Protein AF-A0A1I5S8Z2-F1 (afdb_monomer)

Radius of gyration: 15.93 Å; Cα contacts (8 Å, |Δi|>4): 109; chains: 1; bounding box: 47×34×34 Å

Solvent-accessible surface area (backbone atoms only — not comparable to full-atom values): 6447 Å² total; per-residue (Å²): 107,70,59,58,56,54,48,51,32,50,71,76,30,71,45,71,68,53,26,55,50,45,39,48,72,71,57,33,44,74,48,78,35,66,40,94,85,44,86,89,38,74,69,37,47,28,40,22,59,64,54,96,50,96,88,57,82,56,67,72,40,41,32,50,77,65,36,68,70,50,19,54,65,48,43,50,51,59,48,70,48,79,89,76,72,93,71,89,73,90,75,89,76,87,75,65,83,76,82,80,78,84,134

Secondary structure (DSSP, 8-state):
-HHHHHHHHHHT-SSHHHHHHHHHHTTEEEEEEEPSSSTT-EEEEEEEEPPSSTTPPP--EEHHHH-GGGSHHHHHHHHHS----------S----GGGGS--

Organism: NCBI:txid1993

Mean predicted aligned error: 10.04 Å

Nearest PDB structures (foldseek):
  5iii-assembly1_A  TM=4.262E-01  e=5.838E-01  Homo sapiens
  4k4h-assembly1_A  TM=4.774E-01  e=1.031E+00  Homo sapiens
  7m0c-assembly1_A  TM=3.694E-01  e=2.262E-01  Homo sapiens
  7r5j-assembly1_H0  TM=4.281E-01  e=3.019E+00  Homo sapiens

pLDDT: mean 79.71, std 18.5, range [33.94, 93.81]

Structure (mmCIF, N/CA/C/O backbone):
data_AF-A0A1I5S8Z2-F1
#
_entry.id   AF-A0A1I5S8Z2-F1
#
loop_
_atom_site.group_PDB
_atom_site.id
_atom_site.type_symbol
_atom_site.label_atom_id
_atom_site.label_alt_id
_atom_site.label_comp_id
_atom_site.label_asym_id
_atom_site.label_entity_id
_atom_site.label_seq_id
_atom_site.pdbx_PDB_ins_code
_atom_site.Cartn_x
_atom_site.Cartn_y
_atom_site.Cartn_z
_atom_site.occupancy
_atom_site.B_iso_or_equiv
_atom_site.auth_seq_id
_atom_site.auth_comp_id
_atom_site.auth_asym_id
_atom_site.auth_atom_id
_atom_site.pdbx_PDB_model_num
ATOM 1 N N . MET A 1 1 ? -1.715 -10.960 11.287 1.00 80.94 1 MET A N 1
ATOM 2 C CA . MET A 1 1 ? -2.924 -10.864 10.446 1.00 80.94 1 MET A CA 1
ATOM 3 C C . MET A 1 1 ? -2.757 -9.857 9.317 1.00 80.94 1 MET A C 1
ATOM 5 O O . MET A 1 1 ? -2.711 -10.306 8.182 1.00 80.94 1 MET A O 1
ATOM 9 N N . LEU A 1 2 ? -2.530 -8.562 9.593 1.00 87.06 2 LEU A N 1
ATOM 10 C CA . LEU A 1 2 ? -2.399 -7.530 8.546 1.00 87.06 2 LEU A CA 1
ATOM 11 C C . LEU A 1 2 ? -1.383 -7.889 7.448 1.00 87.06 2 LEU A C 1
ATOM 13 O O . LEU A 1 2 ? -1.733 -7.944 6.279 1.00 87.06 2 LEU A O 1
ATOM 17 N N . ARG A 1 3 ? -0.147 -8.251 7.819 1.00 88.56 3 ARG A N 1
ATOM 18 C CA . ARG A 1 3 ? 0.883 -8.677 6.850 1.00 88.56 3 ARG A CA 1
ATOM 19 C C . ARG A 1 3 ? 0.419 -9.825 5.943 1.00 88.56 3 ARG A C 1
ATOM 21 O O . ARG A 1 3 ? 0.724 -9.820 4.759 1.00 88.56 3 ARG A O 1
ATOM 28 N N . THR A 1 4 ? -0.298 -10.805 6.492 1.00 90.19 4 THR A N 1
ATOM 29 C CA . THR A 1 4 ? -0.770 -11.978 5.742 1.00 90.19 4 THR A CA 1
ATOM 30 C C . THR A 1 4 ? -1.870 -11.596 4.753 1.00 90.19 4 THR A C 1
ATOM 32 O O . THR A 1 4 ? -1.777 -11.987 3.594 1.00 90.19 4 THR A O 1
ATOM 35 N N . ALA A 1 5 ? -2.853 -10.792 5.175 1.00 90.69 5 ALA A N 1
ATOM 36 C CA . ALA A 1 5 ? -3.918 -10.298 4.297 1.00 90.69 5 ALA A CA 1
ATOM 37 C C . ALA A 1 5 ? -3.346 -9.459 3.143 1.00 90.69 5 ALA A C 1
ATOM 39 O O . ALA A 1 5 ? -3.650 -9.691 1.977 1.00 90.69 5 ALA A O 1
ATOM 40 N N . VAL A 1 6 ? -2.413 -8.558 3.458 1.00 91.25 6 VAL A N 1
ATOM 41 C CA . VAL A 1 6 ? -1.747 -7.703 2.466 1.00 91.25 6 VAL A CA 1
ATOM 42 C C . VAL A 1 6 ? -0.937 -8.530 1.471 1.00 91.25 6 VAL A C 1
ATOM 44 O O . VAL A 1 6 ? -0.978 -8.268 0.272 1.00 91.25 6 VAL A O 1
ATOM 47 N N . ARG A 1 7 ? -0.231 -9.559 1.946 1.00 92.06 7 ARG A N 1
ATOM 48 C CA . ARG A 1 7 ? 0.527 -10.461 1.076 1.00 92.06 7 ARG A CA 1
ATOM 49 C C . ARG A 1 7 ? -0.383 -11.252 0.141 1.00 92.06 7 ARG A C 1
ATOM 51 O O . ARG A 1 7 ? -0.101 -11.306 -1.048 1.00 92.06 7 ARG A O 1
ATOM 58 N N . ARG A 1 8 ? -1.493 -11.788 0.653 1.00 92.81 8 ARG A N 1
ATOM 59 C CA . ARG A 1 8 ? -2.500 -12.480 -0.159 1.00 92.81 8 ARG A CA 1
ATOM 60 C C . ARG A 1 8 ? -3.078 -11.561 -1.238 1.00 92.81 8 ARG A C 1
ATOM 62 O O . ARG A 1 8 ? -3.084 -11.931 -2.406 1.00 92.81 8 ARG A O 1
ATOM 69 N N . ALA A 1 9 ? -3.481 -10.344 -0.871 1.00 93.00 9 ALA A N 1
ATOM 70 C CA . ALA A 1 9 ? -3.979 -9.360 -1.829 1.00 93.00 9 ALA A CA 1
ATOM 71 C C . ALA A 1 9 ? -2.937 -9.041 -2.915 1.00 93.00 9 ALA A C 1
ATOM 73 O O . ALA A 1 9 ? -3.284 -8.910 -4.088 1.00 93.00 9 ALA A O 1
ATOM 74 N N . ALA A 1 10 ? -1.655 -8.945 -2.548 1.00 91.06 10 ALA A N 1
ATOM 75 C CA . ALA A 1 10 ? -0.564 -8.733 -3.496 1.00 91.06 10 ALA A CA 1
ATOM 76 C C . ALA A 1 10 ? -0.315 -9.945 -4.410 1.00 91.06 10 ALA A C 1
ATOM 78 O O . ALA A 1 10 ? -0.027 -9.757 -5.592 1.00 91.06 10 ALA A O 1
ATOM 79 N N . ASP A 1 11 ? -0.432 -11.164 -3.876 1.00 91.56 11 ASP A N 1
ATOM 80 C CA . ASP A 1 11 ? -0.279 -12.418 -4.621 1.00 91.56 11 ASP A CA 1
ATOM 81 C C . ASP A 1 11 ? -1.382 -12.611 -5.667 1.00 91.56 11 ASP A C 1
ATOM 83 O O . ASP A 1 11 ? -1.112 -13.115 -6.755 1.00 91.56 11 ASP A O 1
ATOM 87 N N . GLU A 1 12 ? -2.602 -12.182 -5.351 1.00 91.81 12 GLU A N 1
ATOM 88 C CA . GLU A 1 12 ? -3.762 -12.276 -6.240 1.00 91.81 12 GLU A CA 1
ATOM 89 C C . GLU A 1 12 ? -3.840 -11.117 -7.251 1.00 91.81 12 GLU A C 1
ATOM 91 O O . GLU A 1 12 ? -4.703 -11.130 -8.125 1.00 91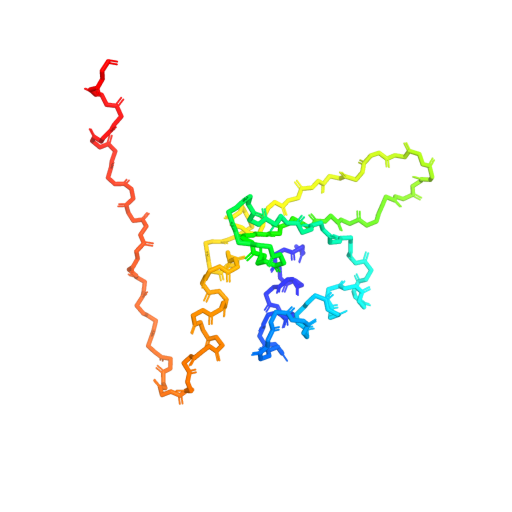.81 12 GLU A O 1
ATOM 96 N N . SER A 1 13 ? -2.953 -10.121 -7.160 1.00 93.31 13 SER A N 1
ATOM 97 C CA . SER A 1 13 ? -2.970 -8.925 -8.011 1.00 93.31 13 SER A CA 1
ATOM 98 C C . SER A 1 13 ? -1.878 -8.936 -9.065 1.00 93.31 13 SER A C 1
ATOM 100 O O . SER A 1 13 ? -0.761 -9.385 -8.813 1.00 93.31 13 SER A O 1
ATOM 102 N N . ALA A 1 14 ? -2.187 -8.362 -10.227 1.00 90.19 14 ALA A N 1
ATOM 103 C CA . ALA A 1 14 ? -1.213 -8.110 -11.288 1.00 90.19 14 ALA A CA 1
ATOM 104 C C . ALA A 1 14 ? -0.881 -6.618 -11.450 1.00 90.19 14 ALA A C 1
ATOM 106 O O . ALA A 1 14 ? 0.005 -6.255 -12.218 1.00 90.19 14 ALA A O 1
ATOM 107 N N . THR A 1 15 ? -1.597 -5.726 -10.762 1.00 90.38 15 THR A N 1
ATOM 108 C CA . THR A 1 15 ? -1.366 -4.279 -10.846 1.00 90.38 15 THR A CA 1
ATOM 109 C C . THR A 1 15 ? -1.598 -3.589 -9.509 1.00 90.38 15 THR A C 1
ATOM 111 O O . THR A 1 15 ? -2.312 -4.092 -8.641 1.00 90.38 15 THR A O 1
ATOM 114 N N . THR A 1 16 ? -1.054 -2.376 -9.370 1.00 89.81 16 THR A N 1
ATOM 115 C CA . THR A 1 16 ? -1.304 -1.527 -8.199 1.00 89.81 16 THR A CA 1
ATOM 116 C C . THR A 1 16 ? -2.794 -1.281 -7.988 1.00 89.81 16 THR A C 1
ATOM 118 O O . THR A 1 16 ? -3.254 -1.340 -6.858 1.00 89.81 16 THR A O 1
ATOM 121 N N . ASN A 1 17 ? -3.559 -1.018 -9.050 1.00 91.56 17 ASN A N 1
ATOM 122 C CA . ASN A 1 17 ? -4.982 -0.711 -8.912 1.00 91.56 17 ASN A CA 1
ATOM 123 C C . ASN A 1 17 ? -5.765 -1.915 -8.385 1.00 91.56 17 ASN A C 1
ATOM 125 O O . ASN A 1 17 ? -6.530 -1.760 -7.440 1.00 91.56 17 ASN A O 1
ATOM 129 N N . GLU A 1 18 ? -5.519 -3.103 -8.939 1.00 93.06 18 GLU A N 1
ATOM 130 C CA . GLU A 1 18 ? -6.132 -4.341 -8.450 1.00 93.06 18 GLU A CA 1
ATOM 131 C C . GLU A 1 18 ? -5.769 -4.634 -6.994 1.00 93.06 18 GLU A C 1
ATOM 133 O O . GLU A 1 18 ? -6.621 -5.020 -6.199 1.00 93.06 18 GLU A O 1
ATOM 138 N N . PHE A 1 19 ? -4.507 -4.413 -6.632 1.00 93.31 19 PHE A N 1
ATOM 139 C CA . PHE A 1 19 ? -4.046 -4.589 -5.264 1.00 93.31 19 PHE A CA 1
ATOM 140 C C . PHE A 1 19 ? -4.786 -3.673 -4.290 1.00 93.31 19 PHE A C 1
ATOM 142 O O . PHE A 1 19 ? -5.261 -4.124 -3.251 1.00 93.31 19 PHE A O 1
ATOM 149 N N . LEU A 1 20 ? -4.926 -2.393 -4.636 1.00 91.56 20 LEU A N 1
ATOM 150 C CA . LEU A 1 20 ? -5.643 -1.427 -3.808 1.00 91.56 20 LEU A CA 1
ATOM 151 C C . LEU A 1 20 ? -7.131 -1.755 -3.690 1.00 91.56 20 LEU A C 1
ATOM 153 O O . LEU A 1 20 ? -7.707 -1.551 -2.624 1.00 91.56 20 LEU A O 1
ATOM 157 N N . ASP A 1 21 ? -7.742 -2.246 -4.764 1.00 93.19 21 ASP A N 1
ATOM 158 C CA . ASP A 1 21 ? -9.144 -2.655 -4.768 1.00 93.19 21 ASP A CA 1
ATOM 159 C C . ASP A 1 21 ? -9.380 -3.850 -3.834 1.00 93.19 21 ASP A C 1
ATOM 161 O O . ASP A 1 21 ? -10.240 -3.793 -2.955 1.00 93.19 21 ASP A O 1
ATOM 165 N N . ARG A 1 22 ? -8.514 -4.870 -3.908 1.00 93.38 22 ARG A N 1
ATOM 166 C CA . ARG A 1 22 ? -8.565 -6.034 -3.008 1.00 93.38 22 ARG A CA 1
ATOM 167 C C . ARG A 1 22 ? -8.392 -5.664 -1.540 1.00 93.38 22 ARG A C 1
ATOM 169 O O . ARG A 1 22 ? -9.123 -6.174 -0.700 1.00 93.38 22 ARG A O 1
ATOM 176 N N . LEU A 1 23 ? -7.465 -4.758 -1.222 1.00 92.38 23 LEU A N 1
ATOM 177 C CA . LEU A 1 23 ? -7.289 -4.291 0.157 1.00 92.38 23 LEU A CA 1
ATOM 178 C C . LEU A 1 23 ? -8.558 -3.626 0.703 1.00 92.38 23 LEU A C 1
ATOM 180 O O . LEU A 1 23 ? -8.919 -3.862 1.851 1.00 92.38 23 LEU A O 1
ATOM 184 N N . ARG A 1 24 ? -9.250 -2.826 -0.116 1.00 90.38 24 ARG A N 1
ATOM 185 C CA . ARG A 1 24 ? -10.517 -2.192 0.283 1.00 90.38 24 ARG A CA 1
ATOM 186 C C . ARG A 1 24 ? -11.636 -3.216 0.475 1.00 90.38 24 ARG A C 1
ATOM 188 O O . ARG A 1 24 ? -12.473 -3.020 1.346 1.00 90.38 24 ARG A O 1
ATOM 195 N N . GLY A 1 25 ? -11.636 -4.296 -0.310 1.00 89.38 25 GLY A N 1
ATOM 196 C CA . GLY A 1 25 ? -12.568 -5.416 -0.146 1.00 89.38 25 GLY A CA 1
ATOM 197 C C . GLY A 1 25 ? -12.377 -6.201 1.159 1.00 89.38 25 GLY A C 1
ATOM 198 O O . GLY A 1 25 ? -13.331 -6.781 1.658 1.00 89.38 25 GLY A O 1
ATOM 199 N N . GLU A 1 26 ? -11.175 -6.176 1.738 1.00 88.56 26 GLU A N 1
ATOM 200 C CA . GLU A 1 26 ? -10.841 -6.784 3.039 1.00 88.56 26 GLU A CA 1
ATOM 201 C C . GLU A 1 26 ? -11.085 -5.814 4.222 1.00 88.56 26 GLU A C 1
ATOM 203 O O . GLU A 1 26 ? -10.502 -5.977 5.291 1.00 88.56 26 GLU A O 1
ATOM 208 N N . GLU A 1 27 ? -11.898 -4.767 4.023 1.00 87.50 27 GLU A N 1
ATOM 209 C CA . GLU A 1 27 ? -12.210 -3.722 5.020 1.00 87.50 27 GLU A CA 1
ATOM 210 C C . GLU A 1 27 ? -10.970 -2.978 5.559 1.00 87.50 27 GLU A C 1
ATOM 212 O O . GLU A 1 27 ? -10.986 -2.363 6.630 1.00 87.50 27 GLU A O 1
ATOM 217 N N . LEU A 1 28 ? -9.869 -2.993 4.800 1.00 91.50 28 LEU A N 1
ATOM 218 C CA . LEU A 1 28 ? -8.650 -2.275 5.150 1.00 91.50 28 LEU A CA 1
ATOM 219 C C . LEU A 1 28 ? -8.681 -0.850 4.597 1.00 91.50 28 LEU A C 1
ATOM 221 O O . LEU A 1 28 ? -8.962 -0.597 3.422 1.00 91.50 28 LEU A O 1
ATOM 225 N N . LEU A 1 29 ? -8.288 0.099 5.442 1.00 91.94 29 LEU A N 1
ATOM 226 C CA . LEU A 1 29 ? -8.070 1.479 5.039 1.00 91.94 29 LEU A CA 1
ATOM 227 C C . LEU A 1 29 ? -6.732 1.592 4.320 1.00 91.94 29 LEU A C 1
ATOM 229 O O . LEU A 1 29 ? -5.704 1.140 4.825 1.00 91.94 29 LEU A O 1
ATOM 233 N N . VAL A 1 30 ? -6.728 2.252 3.162 1.00 92.75 30 VAL A N 1
ATOM 234 C CA . VAL A 1 30 ? -5.517 2.434 2.358 1.00 92.75 30 VAL A C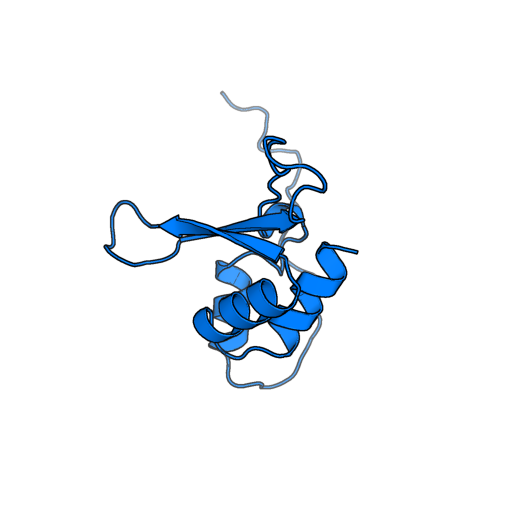A 1
ATOM 235 C C . VAL A 1 30 ? -5.234 3.909 2.129 1.00 92.75 30 VAL A C 1
ATOM 237 O O . VAL A 1 30 ? -6.037 4.633 1.542 1.00 92.75 30 VAL A O 1
ATOM 240 N N . LYS A 1 31 ? -4.044 4.346 2.542 1.00 92.69 31 LYS A N 1
ATOM 241 C CA . LYS A 1 31 ? -3.539 5.703 2.336 1.00 92.69 31 LYS A CA 1
ATOM 242 C C . LYS A 1 31 ? -2.388 5.677 1.351 1.00 92.69 31 LYS A C 1
ATOM 244 O O . LYS A 1 31 ? -1.350 5.069 1.604 1.00 92.69 31 LYS A O 1
ATOM 249 N N . LEU A 1 32 ? -2.570 6.360 0.229 1.00 92.38 32 LEU A N 1
ATOM 250 C CA . LEU A 1 32 ? -1.564 6.457 -0.821 1.00 92.38 32 LEU A CA 1
ATOM 251 C C . LEU A 1 32 ? -0.614 7.619 -0.564 1.00 92.38 32 LEU A C 1
ATOM 253 O O . LEU A 1 32 ? -1.024 8.711 -0.167 1.00 92.38 32 LE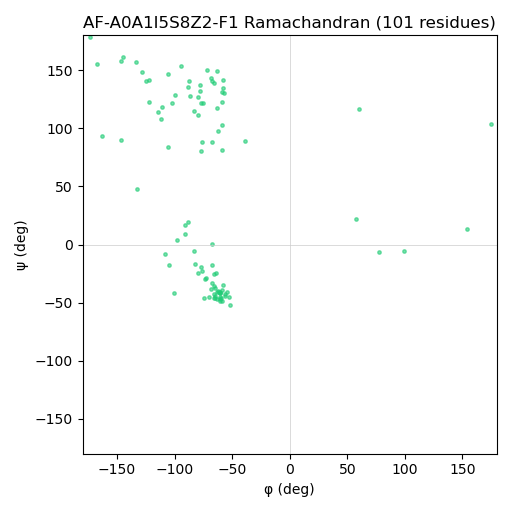U A O 1
ATOM 257 N N . ARG A 1 33 ? 0.664 7.381 -0.846 1.00 88.94 33 ARG A N 1
ATOM 258 C CA . ARG A 1 33 ? 1.671 8.427 -0.950 1.00 88.94 33 ARG A CA 1
ATOM 259 C C . ARG A 1 33 ? 1.938 8.689 -2.423 1.00 88.94 33 ARG A C 1
ATOM 261 O O . ARG A 1 33 ? 2.350 7.785 -3.147 1.00 88.94 33 ARG A O 1
ATOM 268 N N . TYR A 1 34 ? 1.726 9.927 -2.843 1.00 88.19 34 TYR A N 1
ATOM 269 C CA . TYR A 1 34 ? 2.017 10.373 -4.199 1.00 88.19 34 TYR A CA 1
ATOM 270 C C . TYR A 1 34 ? 3.409 11.002 -4.286 1.00 88.19 34 TYR A C 1
ATOM 272 O O . TYR A 1 34 ? 3.961 11.487 -3.297 1.00 88.19 34 TYR A O 1
ATOM 280 N N . SER A 1 35 ? 3.993 10.951 -5.478 1.00 84.81 35 SER A N 1
ATOM 281 C CA . SER A 1 35 ? 5.218 11.659 -5.821 1.00 84.81 35 SER A CA 1
ATOM 282 C C . SER A 1 35 ? 4.956 13.160 -5.821 1.00 84.81 35 SER A C 1
ATOM 284 O O . SER A 1 35 ? 3.916 13.616 -6.289 1.00 84.81 35 SER A O 1
ATOM 286 N N . GLN A 1 36 ? 5.925 13.921 -5.319 1.00 86.62 36 GLN A N 1
ATOM 287 C CA . GLN A 1 36 ? 5.916 15.383 -5.394 1.00 86.62 36 GLN A CA 1
ATOM 288 C C . GLN A 1 36 ? 6.439 15.897 -6.743 1.00 86.62 36 GLN A C 1
ATOM 290 O O . GLN A 1 36 ? 6.226 17.055 -7.075 1.00 86.62 36 GLN A O 1
ATOM 295 N N . ILE A 1 37 ? 7.128 15.042 -7.507 1.00 86.31 37 ILE A N 1
ATOM 296 C CA . ILE A 1 37 ? 7.789 15.405 -8.769 1.00 86.31 37 ILE A CA 1
ATOM 297 C C . ILE A 1 37 ? 6.938 14.974 -9.968 1.00 86.31 37 ILE A C 1
ATOM 299 O O . ILE A 1 37 ? 6.796 15.711 -10.937 1.00 86.31 37 ILE A O 1
ATOM 303 N N . VAL A 1 38 ? 6.360 13.771 -9.904 1.00 83.75 38 VAL A N 1
ATOM 304 C CA . VAL A 1 38 ? 5.580 13.184 -11.002 1.00 83.75 38 VAL A CA 1
ATOM 305 C C . VAL A 1 38 ? 4.117 13.115 -10.589 1.00 83.75 38 VAL A C 1
ATOM 307 O O . VAL A 1 38 ? 3.734 12.301 -9.747 1.00 83.75 38 VAL A O 1
ATOM 310 N N . HIS A 1 39 ? 3.287 13.965 -11.189 1.00 85.62 39 HIS A N 1
ATOM 311 C CA . HIS A 1 39 ? 1.859 14.009 -10.885 1.00 85.62 39 HIS A CA 1
ATOM 312 C C . HIS A 1 39 ? 1.190 12.647 -11.109 1.00 85.62 39 HIS A C 1
ATOM 314 O O . HIS A 1 39 ? 1.361 12.011 -12.146 1.00 85.62 39 HIS A O 1
ATOM 320 N N . GLY A 1 40 ? 0.433 12.192 -10.109 1.00 81.56 40 GLY A N 1
ATOM 321 C CA . GLY A 1 40 ? -0.302 10.924 -10.157 1.00 81.56 40 GLY A CA 1
ATOM 322 C C . GLY A 1 40 ? 0.546 9.669 -9.929 1.00 81.56 40 GLY A C 1
ATOM 323 O O . GLY A 1 40 ? -0.013 8.583 -9.778 1.00 81.56 40 GLY A O 1
ATOM 324 N N . GLN A 1 41 ? 1.875 9.778 -9.832 1.00 86.50 41 GLN A N 1
ATOM 325 C CA . GLN A 1 41 ? 2.710 8.623 -9.516 1.00 86.50 41 GLN A CA 1
ATOM 326 C C . GLN A 1 41 ? 2.603 8.276 -8.031 1.00 86.50 41 GLN A C 1
ATOM 328 O O . GLN A 1 41 ? 2.967 9.070 -7.169 1.00 86.50 41 GLN A O 1
ATOM 333 N N . ILE A 1 42 ? 2.182 7.053 -7.724 1.00 88.75 42 ILE A N 1
ATOM 334 C CA . ILE A 1 42 ? 2.195 6.526 -6.357 1.00 88.75 42 ILE A CA 1
ATOM 335 C C . ILE A 1 42 ? 3.624 6.066 -6.016 1.00 88.75 42 ILE A C 1
ATOM 337 O O . ILE A 1 42 ? 4.231 5.287 -6.758 1.00 88.75 42 ILE A O 1
ATOM 341 N N . THR A 1 43 ? 4.166 6.554 -4.900 1.00 86.94 43 THR A N 1
ATOM 342 C CA . THR A 1 43 ? 5.511 6.223 -4.385 1.00 86.94 43 THR A CA 1
ATOM 343 C C . THR A 1 43 ? 5.473 5.283 -3.186 1.00 86.94 43 THR A C 1
ATOM 345 O O . THR A 1 43 ? 6.471 4.641 -2.875 1.00 86.94 43 THR A O 1
ATOM 348 N N . GLY A 1 44 ? 4.325 5.156 -2.526 1.00 90.19 44 GLY A N 1
ATOM 349 C CA . GLY A 1 44 ? 4.143 4.225 -1.422 1.00 90.19 44 GLY A CA 1
ATOM 350 C C . GLY A 1 44 ? 2.699 4.166 -0.952 1.00 90.19 44 GLY A C 1
ATOM 351 O O . GLY A 1 44 ? 1.833 4.880 -1.457 1.00 90.19 44 GLY A O 1
ATOM 352 N N . TYR A 1 45 ? 2.450 3.316 0.035 1.00 93.81 45 TYR A N 1
ATOM 353 C CA . TYR A 1 45 ? 1.147 3.194 0.670 1.00 93.81 45 TYR A CA 1
ATOM 354 C C . TYR A 1 45 ? 1.296 2.841 2.153 1.00 93.81 45 TYR A C 1
ATOM 356 O O . TYR A 1 45 ? 2.318 2.294 2.584 1.00 93.81 45 TYR A O 1
ATOM 364 N N . ALA A 1 46 ? 0.260 3.150 2.922 1.00 92.94 46 ALA A N 1
ATOM 365 C CA . ALA A 1 46 ? 0.070 2.692 4.287 1.00 92.94 46 ALA A CA 1
ATOM 366 C C . ALA A 1 46 ? -1.318 2.069 4.431 1.00 92.94 46 ALA A C 1
ATOM 368 O O . ALA A 1 46 ? -2.258 2.480 3.748 1.00 92.94 46 ALA A O 1
ATOM 369 N N . ILE A 1 47 ? -1.421 1.082 5.314 1.00 93.12 47 ILE A N 1
ATOM 370 C CA . ILE A 1 47 ? -2.639 0.315 5.551 1.00 93.12 47 ILE A CA 1
ATOM 371 C C . ILE A 1 47 ? -2.988 0.389 7.028 1.00 93.12 47 ILE A C 1
ATOM 373 O O . ILE A 1 47 ? -2.093 0.319 7.870 1.00 93.12 47 ILE A O 1
ATOM 377 N N . ALA A 1 48 ? -4.268 0.511 7.335 1.00 92.31 48 AL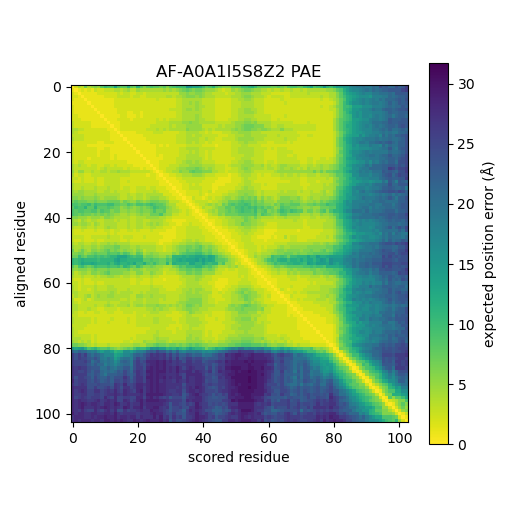A A N 1
ATOM 378 C CA . ALA A 1 48 ? -4.787 0.394 8.686 1.00 92.31 48 ALA A CA 1
ATOM 379 C C . ALA A 1 48 ? -6.026 -0.505 8.691 1.00 92.31 48 ALA A C 1
ATOM 381 O O . ALA A 1 48 ? -6.691 -0.657 7.665 1.00 92.31 48 ALA A O 1
ATOM 382 N N . PHE A 1 49 ? -6.340 -1.083 9.846 1.00 89.94 49 PHE A N 1
ATOM 383 C CA . PHE A 1 49 ? -7.683 -1.609 10.071 1.00 89.94 49 PHE A CA 1
ATOM 384 C C . PHE A 1 49 ? -8.660 -0.444 10.229 1.00 89.94 49 PHE A C 1
ATOM 386 O O . PHE A 1 49 ? -8.266 0.634 10.689 1.00 89.94 49 PHE A O 1
ATOM 393 N N . ALA A 1 50 ? -9.916 -0.661 9.841 1.00 86.38 50 ALA A N 1
ATOM 394 C CA . ALA A 1 50 ? -10.983 0.242 10.239 1.00 86.38 50 ALA A CA 1
ATOM 395 C C . ALA A 1 50 ? -11.037 0.309 11.781 1.00 86.38 50 ALA A C 1
ATOM 397 O O . ALA A 1 50 ? -10.896 -0.733 12.430 1.00 86.38 50 ALA A O 1
ATOM 398 N N . PRO A 1 51 ? -11.160 1.510 12.374 1.00 87.31 51 PRO A N 1
ATOM 399 C CA . PRO A 1 51 ? -11.331 1.636 13.815 1.00 87.31 51 PRO A CA 1
ATOM 400 C C . PRO A 1 51 ? -12.649 0.982 14.249 1.0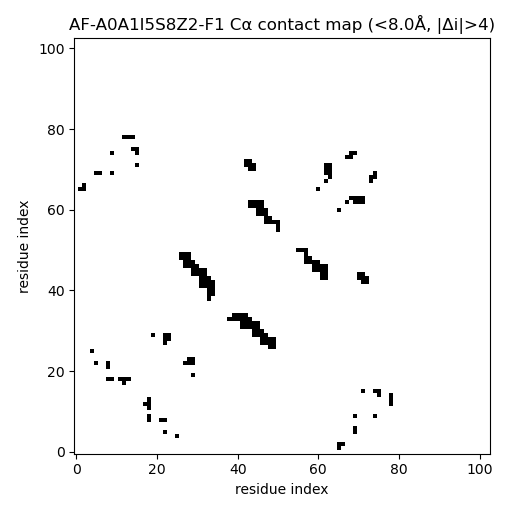0 87.31 51 PRO A C 1
ATOM 402 O O . PRO A 1 51 ? -13.617 0.972 13.491 1.00 87.31 51 PRO A O 1
ATOM 405 N N . GLU A 1 5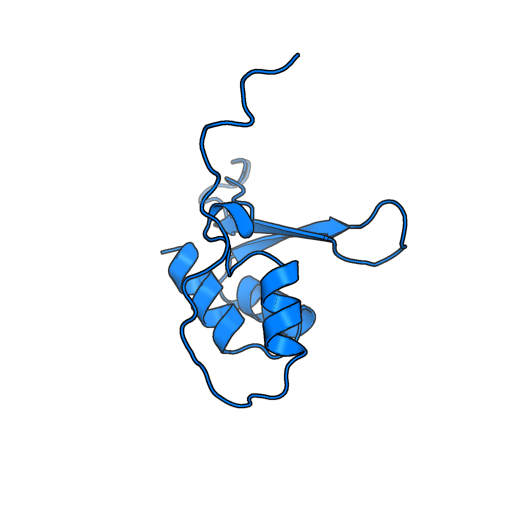2 ? -12.687 0.451 15.471 1.00 84.88 52 GLU A N 1
ATOM 406 C CA . GLU A 1 52 ? -13.902 -0.168 16.024 1.00 84.88 52 GLU A CA 1
ATOM 407 C C . GLU A 1 52 ? -14.962 0.888 16.382 1.00 84.88 52 GLU A C 1
ATOM 409 O O . GLU A 1 52 ? -16.159 0.621 16.308 1.00 84.88 52 GLU A O 1
ATOM 414 N N . HIS A 1 53 ? -14.519 2.104 16.718 1.00 86.94 53 HIS A N 1
ATOM 415 C CA . HIS A 1 53 ? -15.376 3.209 17.134 1.00 86.94 53 HIS A CA 1
ATOM 416 C C . HIS A 1 53 ? -15.210 4.437 16.234 1.00 86.94 53 HIS A C 1
ATOM 418 O O . HIS A 1 53 ? -14.096 4.822 15.861 1.00 86.94 53 HIS A O 1
ATOM 424 N N . ASP A 1 54 ? -16.327 5.112 15.951 1.00 80.12 54 ASP A N 1
ATOM 425 C CA . ASP A 1 54 ? -16.329 6.415 15.291 1.00 80.12 54 ASP A CA 1
ATOM 426 C C . ASP A 1 54 ? -15.530 7.445 16.109 1.00 80.12 54 ASP A C 1
ATOM 428 O O . ASP A 1 54 ? -15.822 7.708 17.276 1.00 80.12 54 ASP A O 1
ATOM 432 N N . GLY A 1 55 ? -14.518 8.048 15.478 1.00 83.00 55 GLY A N 1
ATOM 433 C CA . GLY A 1 55 ? -13.656 9.070 16.084 1.00 83.00 55 GLY A CA 1
ATOM 434 C C . GLY A 1 55 ? -12.307 8.566 16.606 1.00 83.00 55 GLY A C 1
ATOM 435 O O . GLY A 1 55 ? -11.474 9.390 16.983 1.00 83.00 55 GLY A O 1
ATOM 436 N N . GLU A 1 56 ? -12.053 7.256 16.590 1.00 89.50 56 GLU A N 1
ATOM 437 C CA . GLU A 1 56 ? -10.724 6.710 16.881 1.00 89.50 56 GLU A CA 1
ATOM 438 C C . GLU A 1 56 ? -9.785 6.865 15.671 1.00 89.50 56 GLU A C 1
ATOM 440 O O . GLU A 1 56 ? -10.169 6.635 14.520 1.00 89.50 56 GLU A O 1
ATOM 445 N N . GLU A 1 57 ? -8.534 7.268 15.919 1.00 88.44 57 GLU A N 1
ATOM 446 C CA . GLU A 1 57 ? -7.543 7.394 14.853 1.00 88.44 57 GLU A CA 1
ATOM 447 C C . GLU A 1 57 ? -6.999 6.015 14.442 1.00 88.44 57 GLU A C 1
ATOM 449 O O . GLU A 1 57 ? -6.406 5.306 15.260 1.00 88.44 57 GLU A O 1
ATOM 454 N N . PRO A 1 58 ? -7.123 5.624 13.161 1.00 90.44 58 PRO A N 1
ATOM 455 C CA . PRO A 1 58 ? -6.621 4.340 12.703 1.00 90.44 58 PRO A CA 1
ATOM 456 C C . PRO A 1 58 ? -5.092 4.279 12.781 1.00 90.44 58 PRO A C 1
ATOM 458 O O . PRO A 1 58 ? -4.379 5.207 12.386 1.00 90.44 58 PRO A O 1
ATOM 461 N N . THR A 1 59 ? -4.569 3.135 13.223 1.00 89.75 59 THR A N 1
ATOM 462 C CA . THR A 1 59 ? -3.119 2.912 13.269 1.00 89.75 59 THR A CA 1
ATOM 463 C C . THR A 1 59 ? -2.590 2.552 11.883 1.00 89.75 59 THR A C 1
ATOM 465 O O . THR A 1 59 ? -2.854 1.471 11.356 1.00 89.75 59 THR A O 1
ATOM 468 N N . TRP A 1 60 ? -1.804 3.456 11.296 1.00 91.69 60 TRP A N 1
ATOM 469 C CA . TRP A 1 60 ? -1.255 3.304 9.949 1.00 91.69 60 TRP A CA 1
ATOM 470 C C . TRP A 1 60 ? 0.068 2.535 9.919 1.00 91.69 60 TRP A C 1
ATOM 472 O O . TRP A 1 60 ? 1.060 2.929 10.537 1.00 91.69 60 TRP A O 1
ATOM 482 N N . TYR A 1 61 ? 0.124 1.504 9.080 1.00 91.12 61 TYR A N 1
ATOM 483 C CA . TYR A 1 61 ? 1.314 0.700 8.824 1.00 91.12 61 TYR A CA 1
ATOM 484 C C . TYR A 1 61 ? 1.789 0.885 7.379 1.00 91.12 61 TYR A C 1
ATOM 486 O O . TYR A 1 61 ? 1.097 0.471 6.447 1.00 91.12 61 TYR A O 1
ATOM 494 N N . PRO A 1 62 ? 2.970 1.484 7.150 1.00 90.81 62 PRO A N 1
ATOM 495 C CA . PRO A 1 62 ? 3.578 1.530 5.822 1.00 90.81 62 PRO A CA 1
ATOM 496 C C . PRO A 1 62 ? 3.792 0.118 5.265 1.00 90.81 62 PRO A C 1
ATOM 498 O O . PRO A 1 62 ? 4.226 -0.762 6.009 1.00 90.81 62 PRO A O 1
ATOM 501 N N . GLY A 1 63 ? 3.570 -0.091 3.962 1.00 86.50 63 GLY A N 1
ATOM 502 C CA . GLY A 1 63 ? 3.787 -1.398 3.319 1.00 86.50 63 GLY A CA 1
ATOM 503 C C . GLY A 1 63 ? 5.188 -1.968 3.576 1.00 86.50 63 GLY A C 1
ATOM 504 O O . GLY A 1 63 ? 5.322 -3.098 4.034 1.00 86.50 63 GLY A O 1
ATOM 505 N N . SER A 1 64 ? 6.221 -1.129 3.446 1.00 87.50 64 SER A N 1
ATOM 506 C CA . SER A 1 64 ? 7.616 -1.488 3.748 1.00 87.50 64 SER A CA 1
ATOM 507 C C . SER A 1 64 ? 7.879 -1.828 5.220 1.00 87.50 64 SER A C 1
ATOM 509 O O . SER A 1 64 ? 8.823 -2.549 5.524 1.00 87.50 64 SER A O 1
ATOM 511 N N . ARG A 1 65 ? 7.053 -1.328 6.151 1.00 88.81 65 ARG A N 1
ATOM 512 C CA . ARG A 1 65 ? 7.153 -1.657 7.583 1.00 88.81 65 ARG A CA 1
ATOM 513 C C . ARG A 1 65 ? 6.518 -3.012 7.899 1.00 88.81 65 ARG A C 1
ATOM 515 O O . ARG A 1 65 ? 6.874 -3.623 8.901 1.00 88.81 65 ARG A O 1
ATOM 522 N N . LEU A 1 66 ? 5.575 -3.472 7.073 1.00 86.75 66 LEU A N 1
ATOM 523 C CA . LEU A 1 66 ? 4.987 -4.806 7.199 1.00 86.75 66 LEU A CA 1
ATOM 524 C C . LEU A 1 66 ? 5.966 -5.882 6.718 1.00 86.75 66 LEU A C 1
ATOM 526 O O . LEU A 1 66 ? 6.130 -6.892 7.406 1.00 86.75 66 LEU A O 1
ATOM 530 N N . ALA A 1 67 ? 6.588 -5.659 5.557 1.00 86.69 67 ALA A N 1
ATOM 531 C CA . ALA A 1 67 ? 7.714 -6.426 5.022 1.00 86.69 67 ALA A CA 1
ATOM 532 C C . ALA A 1 67 ? 8.350 -5.680 3.831 1.00 86.69 67 ALA A C 1
ATOM 534 O O . ALA A 1 67 ? 7.667 -4.912 3.152 1.00 86.69 67 ALA A O 1
ATOM 535 N N . ASP A 1 68 ? 9.633 -5.926 3.541 1.00 84.50 68 ASP A N 1
ATOM 536 C CA . ASP A 1 68 ? 10.334 -5.267 2.423 1.00 84.50 68 ASP A CA 1
ATOM 537 C C . ASP A 1 68 ? 9.694 -5.586 1.060 1.00 84.50 68 ASP A C 1
ATOM 539 O O . ASP A 1 68 ? 9.488 -4.691 0.234 1.00 84.50 68 ASP A O 1
ATOM 543 N N . ASP A 1 69 ? 9.281 -6.844 0.860 1.00 86.62 69 ASP A N 1
ATOM 544 C CA . ASP A 1 69 ? 8.621 -7.315 -0.364 1.00 86.62 69 ASP A CA 1
ATOM 545 C C . ASP A 1 69 ? 7.226 -6.706 -0.573 1.00 86.62 69 ASP A C 1
ATOM 547 O O . ASP A 1 69 ? 6.724 -6.682 -1.695 1.00 86.62 69 ASP A O 1
ATOM 551 N N . LEU A 1 70 ? 6.638 -6.147 0.489 1.00 90.25 70 LEU A N 1
ATOM 552 C CA . LEU A 1 70 ? 5.377 -5.406 0.457 1.00 90.25 70 LEU A CA 1
ATOM 553 C C . LEU A 1 70 ? 5.590 -3.901 0.236 1.00 90.25 70 LEU A C 1
ATOM 555 O O . LEU A 1 70 ? 4.658 -3.105 0.335 1.00 90.25 70 LEU A O 1
ATOM 559 N N . SER A 1 71 ? 6.804 -3.452 -0.075 1.00 90.94 71 SER A N 1
ATOM 560 C CA . SER A 1 71 ? 6.977 -2.096 -0.591 1.00 90.94 71 SER A CA 1
ATOM 561 C C . SER A 1 71 ? 6.376 -1.980 -1.998 1.00 90.94 71 SER A C 1
ATOM 563 O O . SER A 1 71 ? 6.475 -2.887 -2.825 1.00 90.94 71 SER A O 1
ATOM 565 N N . LEU A 1 72 ? 5.772 -0.828 -2.310 1.00 89.62 72 LEU A N 1
ATOM 566 C CA . LEU A 1 72 ? 5.132 -0.616 -3.613 1.00 89.62 72 LEU A CA 1
ATOM 567 C C . LEU A 1 72 ? 6.110 -0.802 -4.783 1.00 89.62 72 LEU A C 1
ATOM 569 O O . LEU A 1 72 ? 5.725 -1.296 -5.838 1.00 89.62 72 LEU A O 1
ATOM 573 N N . SER A 1 73 ? 7.375 -0.424 -4.598 1.00 88.38 73 SER A N 1
ATOM 574 C CA . SER A 1 73 ? 8.424 -0.613 -5.599 1.00 88.38 73 SER A CA 1
ATOM 575 C C . SER A 1 73 ? 8.682 -2.095 -5.883 1.00 88.38 73 SER A C 1
ATOM 577 O O . SER A 1 73 ? 8.705 -2.480 -7.051 1.00 88.38 73 SER A O 1
ATOM 579 N N . ARG A 1 74 ? 8.808 -2.935 -4.844 1.00 89.69 74 ARG A N 1
ATOM 580 C CA . ARG A 1 74 ? 9.014 -4.388 -4.990 1.00 89.69 74 ARG A CA 1
ATOM 581 C C . ARG A 1 74 ? 7.799 -5.073 -5.609 1.00 89.69 74 ARG A C 1
ATOM 583 O O . ARG A 1 74 ? 7.955 -5.872 -6.529 1.00 89.69 74 ARG A O 1
ATOM 590 N N . LEU A 1 75 ? 6.591 -4.706 -5.178 1.00 91.00 75 LEU A N 1
ATOM 591 C CA . LEU A 1 75 ? 5.350 -5.215 -5.772 1.00 91.00 75 LEU A CA 1
ATOM 592 C C . LEU A 1 75 ? 5.256 -4.871 -7.263 1.00 91.00 75 LEU A C 1
ATOM 594 O O . LEU A 1 75 ? 4.992 -5.743 -8.086 1.00 91.00 75 LEU A O 1
ATOM 598 N N . ARG A 1 76 ? 5.561 -3.623 -7.636 1.00 90.44 76 ARG A N 1
ATOM 599 C CA . ARG A 1 76 ? 5.584 -3.200 -9.043 1.00 90.44 76 ARG A CA 1
ATOM 600 C C . ARG A 1 76 ? 6.627 -3.948 -9.866 1.00 90.44 76 ARG A C 1
ATOM 602 O O . ARG A 1 76 ? 6.328 -4.292 -11.001 1.00 90.44 76 ARG A O 1
ATOM 609 N N . GLN A 1 77 ? 7.816 -4.202 -9.318 1.00 89.06 77 GLN A N 1
ATOM 610 C CA . GLN A 1 77 ? 8.835 -5.019 -9.988 1.00 89.06 77 GLN A CA 1
ATOM 611 C C . GLN A 1 77 ? 8.316 -6.436 -10.237 1.00 89.06 77 GLN A C 1
ATOM 613 O O . GLN A 1 77 ? 8.357 -6.909 -11.368 1.00 89.06 77 GLN A O 1
ATOM 618 N N . ARG A 1 78 ? 7.743 -7.069 -9.208 1.00 88.25 78 ARG A N 1
ATOM 619 C CA . ARG A 1 78 ? 7.149 -8.406 -9.310 1.00 88.25 78 ARG A CA 1
ATOM 620 C C . ARG A 1 78 ? 6.067 -8.480 -10.387 1.00 88.25 78 ARG A C 1
ATOM 622 O O . ARG A 1 78 ? 6.036 -9.446 -11.137 1.00 88.25 78 ARG A O 1
ATOM 629 N N . TRP A 1 79 ? 5.179 -7.493 -10.447 1.00 90.06 79 TRP A N 1
ATOM 630 C CA . TRP A 1 79 ? 4.102 -7.453 -11.438 1.00 90.06 79 TRP A CA 1
ATOM 631 C C . TRP A 1 79 ? 4.590 -7.115 -12.852 1.00 90.06 79 TRP A C 1
ATOM 633 O O . TRP A 1 79 ? 3.986 -7.547 -13.829 1.00 90.06 79 TRP A O 1
ATOM 643 N N . ALA A 1 80 ? 5.671 -6.341 -12.971 1.00 84.69 80 ALA A N 1
ATOM 644 C CA . ALA A 1 80 ? 6.260 -5.968 -14.254 1.00 84.69 80 ALA A CA 1
ATOM 645 C C . ALA A 1 80 ? 7.064 -7.107 -14.898 1.00 84.69 80 ALA A C 1
ATOM 647 O O . ALA A 1 80 ? 7.256 -7.101 -16.113 1.00 84.69 80 ALA A O 1
ATOM 648 N N . THR A 1 81 ? 7.542 -8.074 -14.113 1.00 76.56 81 THR A N 1
ATOM 649 C CA . THR A 1 81 ? 8.217 -9.259 -14.640 1.00 76.56 81 THR A CA 1
ATOM 650 C C . THR A 1 81 ? 7.176 -10.300 -15.067 1.00 76.56 81 THR A C 1
ATOM 652 O O . THR A 1 81 ? 6.486 -10.850 -14.206 1.00 76.56 81 THR A O 1
ATOM 655 N N . PRO A 1 82 ? 7.055 -10.638 -16.367 1.00 56.12 82 PRO A N 1
ATOM 656 C CA . PRO A 1 82 ? 6.286 -11.807 -16.766 1.00 56.12 82 PRO A CA 1
ATOM 657 C C . PRO A 1 82 ? 6.977 -13.035 -16.163 1.00 56.12 82 PRO A C 1
ATOM 659 O O . PRO A 1 82 ? 8.147 -13.277 -16.443 1.00 56.12 82 PRO A O 1
ATOM 662 N N . LEU A 1 83 ? 6.271 -13.741 -15.276 1.00 58.12 83 LEU A N 1
ATOM 663 C CA . LEU A 1 83 ? 6.712 -14.906 -14.497 1.00 58.12 83 LEU A CA 1
ATOM 664 C C . LEU A 1 83 ? 7.616 -15.875 -15.289 1.00 58.12 83 LEU A C 1
ATOM 666 O O . LEU A 1 83 ? 7.155 -16.873 -15.836 1.00 58.12 83 LEU A O 1
ATOM 670 N N . ALA A 1 84 ? 8.925 -15.640 -15.266 1.00 43.62 84 ALA A N 1
ATOM 671 C CA . ALA A 1 84 ? 9.940 -16.645 -15.530 1.00 43.62 84 ALA A CA 1
ATOM 672 C C . ALA A 1 84 ? 10.559 -17.011 -14.180 1.00 43.62 84 ALA A C 1
ATOM 674 O O . ALA A 1 84 ? 11.557 -16.444 -13.769 1.00 43.62 84 ALA A O 1
ATOM 675 N N . HIS A 1 85 ? 9.887 -17.933 -13.490 1.00 42.75 85 HIS A N 1
ATOM 676 C CA . HIS A 1 85 ? 10.384 -18.718 -12.360 1.00 42.75 85 HIS A CA 1
ATOM 677 C C . HIS A 1 85 ? 10.849 -17.950 -11.111 1.00 42.75 85 HIS A C 1
ATOM 679 O O . HIS A 1 85 ? 11.840 -17.234 -11.057 1.00 42.75 85 HIS A O 1
ATOM 685 N N . ARG A 1 86 ? 10.109 -18.213 -10.037 1.00 50.56 86 ARG A N 1
ATOM 686 C CA . ARG A 1 86 ? 10.486 -17.955 -8.655 1.00 50.56 86 ARG A CA 1
ATOM 687 C C . ARG A 1 86 ? 11.773 -18.715 -8.319 1.00 50.56 86 ARG A C 1
ATOM 689 O O . ARG A 1 86 ? 11.707 -19.902 -8.023 1.00 50.56 86 ARG A O 1
ATOM 696 N N . GLU A 1 87 ? 12.894 -18.012 -8.276 1.00 41.91 87 GLU A N 1
ATOM 697 C CA . GLU A 1 87 ? 14.015 -18.375 -7.409 1.00 41.91 87 GLU A CA 1
ATOM 698 C C . GLU A 1 87 ? 13.943 -17.490 -6.155 1.00 41.91 87 GLU A C 1
ATOM 700 O O . GLU A 1 87 ? 13.785 -16.271 -6.271 1.00 41.91 87 GLU A O 1
ATOM 705 N N . PRO A 1 88 ? 13.991 -18.058 -4.938 1.00 49.03 88 PRO A N 1
ATOM 706 C CA . PRO A 1 88 ? 14.084 -17.271 -3.724 1.00 49.03 88 PRO A CA 1
ATOM 707 C C . PRO A 1 88 ? 15.531 -16.794 -3.572 1.00 49.03 88 PRO A C 1
ATOM 709 O O . PRO A 1 88 ? 16.296 -17.366 -2.801 1.00 49.03 88 PRO A O 1
ATOM 712 N N . THR A 1 89 ? 15.922 -15.731 -4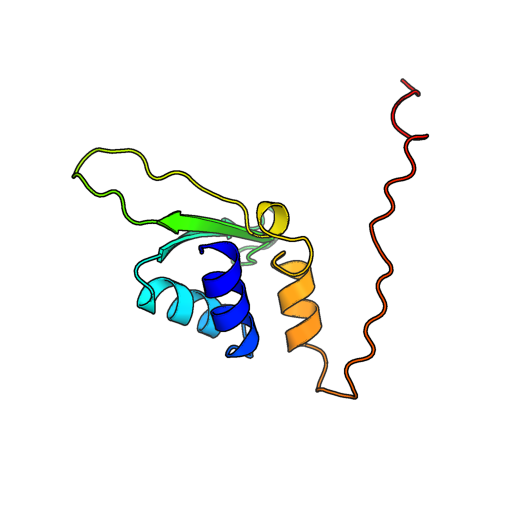.273 1.00 45.44 89 THR A N 1
ATOM 713 C CA . THR A 1 89 ? 17.106 -14.974 -3.858 1.00 45.44 89 THR A CA 1
ATOM 714 C C . THR A 1 89 ? 16.700 -14.133 -2.657 1.00 45.44 89 THR A C 1
ATOM 716 O O . THR A 1 89 ? 16.223 -13.001 -2.771 1.00 45.44 89 THR A O 1
ATOM 719 N N . ALA A 1 90 ? 16.835 -14.744 -1.482 1.00 51.38 90 ALA A N 1
ATOM 720 C CA . ALA A 1 90 ? 17.098 -14.026 -0.252 1.00 51.38 90 ALA A CA 1
ATOM 721 C C . ALA A 1 90 ? 18.413 -13.258 -0.438 1.00 51.38 90 ALA A C 1
ATOM 723 O O . ALA A 1 90 ? 19.466 -13.754 -0.072 1.00 51.38 90 ALA A O 1
ATOM 724 N N . ASP A 1 91 ? 18.351 -12.100 -1.091 1.00 50.50 91 ASP A N 1
ATOM 725 C CA . ASP A 1 91 ? 19.461 -11.158 -1.169 1.00 50.50 91 ASP A CA 1
ATOM 726 C C . ASP A 1 91 ? 18.937 -9.784 -1.608 1.00 50.50 91 ASP A C 1
ATOM 728 O O . ASP A 1 91 ? 18.685 -9.535 -2.785 1.00 50.50 91 ASP A O 1
ATOM 732 N N . HIS A 1 92 ? 18.630 -8.931 -0.632 1.00 46.69 92 HIS A N 1
ATOM 733 C CA . HIS A 1 92 ? 18.998 -7.511 -0.623 1.00 46.69 92 HIS A CA 1
ATOM 734 C C . HIS A 1 92 ? 18.352 -6.857 0.591 1.00 46.69 92 HIS A C 1
ATOM 736 O O . HIS A 1 92 ? 17.146 -6.600 0.613 1.00 46.69 92 HIS A O 1
ATOM 742 N N . GLY A 1 93 ? 19.181 -6.614 1.601 1.00 42.94 93 GLY A N 1
ATOM 743 C CA . GLY A 1 93 ? 18.773 -5.985 2.846 1.00 42.94 93 GLY A CA 1
ATOM 744 C C . GLY A 1 93 ? 19.629 -6.344 4.056 1.00 42.94 93 GLY A C 1
ATOM 745 O O . GLY A 1 93 ? 19.206 -6.045 5.169 1.00 42.94 93 GLY A O 1
ATOM 746 N N . GLU A 1 94 ? 20.809 -6.954 3.890 1.00 35.00 94 GLU A N 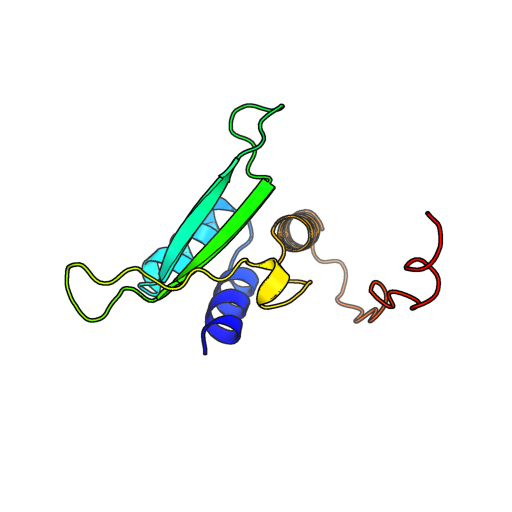1
ATOM 747 C CA . GLU A 1 94 ? 21.858 -6.812 4.901 1.00 35.00 94 GLU A CA 1
ATOM 748 C C . GLU A 1 94 ? 22.320 -5.353 4.870 1.00 35.00 94 GLU A C 1
ATOM 750 O O . GLU A 1 94 ? 23.207 -4.953 4.123 1.00 35.00 94 GLU A O 1
ATOM 755 N N . LEU A 1 95 ? 21.632 -4.527 5.656 1.00 38.34 95 LEU A N 1
ATOM 756 C CA . LEU A 1 95 ? 22.190 -3.280 6.145 1.00 38.34 95 LEU A CA 1
ATOM 757 C C . LEU A 1 95 ? 23.383 -3.680 7.009 1.00 38.34 95 LEU A C 1
ATOM 759 O O . LEU A 1 95 ? 23.213 -4.072 8.167 1.00 38.34 95 LEU A O 1
ATOM 763 N N . THR A 1 96 ? 24.581 -3.628 6.437 1.00 45.62 96 THR A N 1
ATOM 764 C CA . THR A 1 96 ? 25.802 -3.722 7.223 1.00 45.62 96 THR A CA 1
ATOM 765 C C . THR A 1 96 ? 25.788 -2.576 8.247 1.00 45.62 96 THR A C 1
ATOM 767 O O . THR A 1 96 ? 25.490 -1.428 7.910 1.00 45.62 96 THR A O 1
ATOM 770 N N . PRO A 1 97 ? 26.051 -2.850 9.535 1.00 46.84 97 PRO A N 1
ATOM 771 C CA . PRO A 1 97 ? 25.983 -1.842 10.594 1.00 46.84 97 PRO A CA 1
ATOM 772 C C . PRO A 1 97 ? 27.067 -0.745 10.511 1.00 46.84 97 PRO A C 1
ATOM 774 O O . PRO A 1 97 ? 27.076 0.144 11.361 1.00 46.84 97 PRO A O 1
ATOM 777 N N . GLU A 1 98 ? 27.956 -0.767 9.511 1.00 45.53 98 GLU A N 1
ATOM 778 C CA . GLU A 1 98 ? 29.110 0.142 9.406 1.00 45.53 98 GLU A CA 1
ATOM 779 C C . GLU A 1 98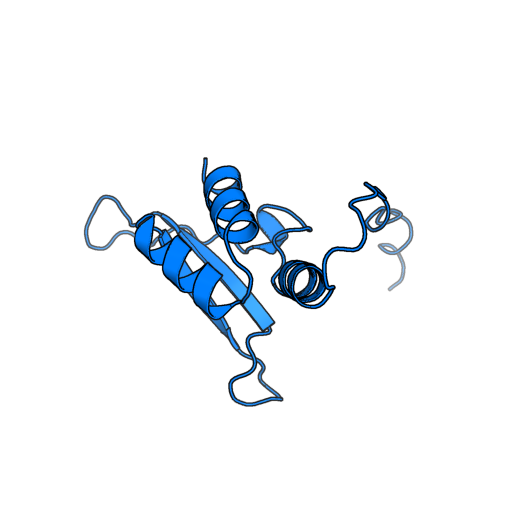 ? 28.786 1.570 8.928 1.00 45.53 98 GLU A C 1
ATOM 781 O O . GLU A 1 98 ? 29.540 2.488 9.233 1.00 45.53 98 GLU A O 1
ATOM 786 N N . GLU A 1 99 ? 27.647 1.837 8.283 1.00 40.22 99 GLU A N 1
ATOM 787 C CA . GLU A 1 99 ? 27.354 3.181 7.733 1.00 40.22 99 GLU A CA 1
ATOM 788 C C . GLU A 1 99 ? 26.605 4.133 8.694 1.00 40.22 99 GLU A C 1
ATOM 790 O O . GLU A 1 99 ? 26.050 5.148 8.277 1.00 40.22 99 GLU A O 1
ATOM 795 N N . ARG A 1 100 ? 26.579 3.849 10.007 1.00 52.75 100 ARG A N 1
ATOM 796 C CA . ARG A 1 100 ? 25.967 4.739 11.023 1.00 52.75 100 ARG A CA 1
ATOM 797 C C . ARG A 1 100 ? 26.949 5.653 11.769 1.00 52.75 100 ARG A C 1
ATOM 799 O O . ARG A 1 100 ? 26.513 6.348 12.684 1.00 52.75 100 ARG A O 1
ATOM 806 N N . GLN A 1 101 ? 28.241 5.669 11.427 1.00 36.44 101 GLN A N 1
ATOM 807 C CA . GLN A 1 101 ? 29.252 6.438 12.178 1.00 36.44 101 GLN A CA 1
ATOM 808 C C . GLN A 1 101 ? 30.197 7.287 11.319 1.00 36.44 101 GLN A C 1
ATOM 810 O O . GLN A 1 101 ? 31.403 7.318 11.549 1.00 36.44 101 GLN A O 1
ATOM 815 N N . ALA A 1 102 ? 29.655 8.050 10.376 1.00 33.94 102 ALA A N 1
ATOM 816 C CA . ALA A 1 102 ? 30.372 9.205 9.849 1.00 33.94 102 ALA A CA 1
ATOM 817 C C . ALA A 1 102 ? 29.374 10.304 9.479 1.00 33.94 102 ALA A C 1
ATOM 819 O O . ALA A 1 102 ? 28.818 10.277 8.388 1.00 33.94 102 ALA A O 1
ATOM 820 N N . PHE A 1 103 ? 29.069 11.178 10.441 1.00 39.34 103 PHE A N 1
ATOM 821 C CA . PHE A 1 103 ? 29.250 12.637 10.383 1.00 39.34 103 PHE A CA 1
ATOM 822 C C . PHE A 1 103 ? 28.897 13.249 11.743 1.00 39.34 103 PHE A C 1
ATOM 824 O O . PHE A 1 103 ? 27.834 12.890 12.299 1.00 39.34 103 PHE A O 1
#

Foldseek 3Di:
DVLVQLVVLLVPDLDPVSSVVSCVVVQKDKDFDADPVDPPHTQWIWIFHDDPDPPDDTDTHTLVNSDVCRTPVNSNVVSPDPDPDDDPPPDDDPPPPPPPDDD

Sequence (103 aa):
MLRTAVRRAADESATTNEFLDRLRGEELLVKLRYSQIVHGQITGYAIAFAPEHDGEEPTWYPGSRLADDLSLSRLRQRWATPLAHREPTADHGELTPEERQAF